Protein AF-A0A3B8WPT5-F1 (afdb_monomer_lite)

Radius of gyration: 22.61 Å; chains: 1; bounding box: 49×20×63 Å

Sequence (102 aa):
HRKIRELEGIIQLKRGNISVISSQLDSEQSRAADMERAGRDIPETTLEKIRRLEAQIRDIEREISAQRQDIGEMKKAYESDIKRLEEITGETRTLPLEPEEN

Secondary structure (DSSP, 8-state):
-HHHHHHHHHHHHHHHHHHHHHHHHHHHHHHHHHHHHTTPPPPHHHHHHHHHHHHHHHHHHHHHHHHHHHHHHHHHHHHHHHHHHHHHH-PPPSS-SS----

Organism: Marinobacter nauticus (NCBI:txid2743)

Foldseek 3Di:
DVVLVVLVVVLVVLVVVLVVLVVVLVVLVVVCVVCVVVVHHDDVVSVVSNVVSVVSNVVSVVVSVVSVVVSVVVLVVVVVVQVVVCVVVVDHDPDDSDDPDD

pLDDT: mean 91.84, std 12.21, range [35.09, 98.81]

Structure (mmCIF, N/CA/C/O backbone):
data_AF-A0A3B8WPT5-F1
#
_entry.id   AF-A0A3B8WPT5-F1
#
loop_
_atom_site.group_PDB
_atom_site.id
_atom_site.type_symbol
_atom_site.label_atom_id
_atom_site.label_alt_id
_atom_site.label_comp_id
_atom_site.label_asym_id
_atom_site.label_entity_id
_atom_site.label_seq_id
_atom_site.pdbx_PDB_ins_code
_atom_site.Cartn_x
_atom_site.Cartn_y
_atom_site.Cartn_z
_atom_site.occupancy
_atom_site.B_iso_or_equiv
_atom_site.auth_seq_id
_atom_site.auth_comp_id
_atom_site.auth_asym_id
_atom_site.auth_atom_id
_atom_site.pdbx_PDB_model_num
ATOM 1 N N . HIS A 1 1 ? -9.891 -0.905 20.774 1.00 72.94 1 HIS A N 1
ATOM 2 C CA . HIS A 1 1 ? -10.606 -2.154 20.416 1.00 72.94 1 HIS A CA 1
ATOM 3 C C . HIS A 1 1 ? -9.677 -3.133 19.699 1.00 72.94 1 HIS A C 1
ATOM 5 O O . HIS A 1 1 ? -8.941 -2.708 18.817 1.00 72.94 1 HIS A O 1
ATOM 11 N N . ARG A 1 2 ? -9.684 -4.427 20.067 1.00 85.56 2 ARG A N 1
ATOM 12 C CA . ARG A 1 2 ? -8.798 -5.453 19.469 1.00 85.56 2 ARG A CA 1
ATOM 13 C C . ARG A 1 2 ? -8.963 -5.557 17.946 1.00 85.56 2 ARG A C 1
ATOM 15 O O . ARG A 1 2 ? -7.965 -5.545 17.240 1.00 85.56 2 ARG A O 1
ATOM 22 N N . LYS A 1 3 ? -10.207 -5.557 17.455 1.00 87.12 3 LYS A N 1
ATOM 23 C CA . LYS A 1 3 ? -10.515 -5.683 16.023 1.00 87.12 3 LYS A CA 1
ATOM 24 C C . LYS A 1 3 ? -9.990 -4.521 15.168 1.00 87.12 3 LYS A C 1
ATOM 26 O O . LYS A 1 3 ? -9.457 -4.759 14.092 1.00 87.12 3 LYS A O 1
ATOM 31 N N . ILE A 1 4 ? -10.098 -3.283 15.660 1.00 90.69 4 ILE A N 1
ATOM 32 C CA . ILE A 1 4 ? -9.559 -2.095 14.972 1.00 90.69 4 ILE A CA 1
ATOM 33 C C . ILE A 1 4 ? -8.036 -2.207 14.836 1.00 90.69 4 ILE A C 1
ATOM 35 O O . ILE A 1 4 ? -7.517 -2.059 13.737 1.00 90.69 4 ILE A O 1
ATOM 39 N N . ARG A 1 5 ? -7.335 -2.575 15.917 1.00 91.00 5 ARG A N 1
ATOM 40 C CA . ARG A 1 5 ? -5.873 -2.758 15.889 1.00 91.00 5 ARG A CA 1
ATOM 41 C C . ARG A 1 5 ? -5.427 -3.856 14.924 1.00 91.00 5 ARG A C 1
ATOM 43 O O . ARG A 1 5 ? -4.401 -3.716 14.269 1.00 91.00 5 ARG A O 1
ATOM 50 N N . GLU A 1 6 ? -6.186 -4.946 14.824 1.00 93.00 6 GLU A N 1
ATOM 51 C CA . GLU A 1 6 ? -5.910 -6.012 13.852 1.00 93.00 6 GLU A CA 1
ATOM 52 C C . GLU A 1 6 ? -6.011 -5.493 12.407 1.00 93.00 6 GLU A C 1
ATOM 54 O O . GLU A 1 6 ? -5.131 -5.768 11.593 1.00 93.00 6 GLU A O 1
ATOM 59 N N . LEU A 1 7 ? -7.038 -4.697 12.090 1.00 93.19 7 LEU A N 1
ATOM 60 C CA . LEU A 1 7 ? -7.208 -4.102 10.759 1.00 93.19 7 LEU A CA 1
ATOM 61 C C . LEU A 1 7 ? -6.132 -3.061 10.442 1.00 93.19 7 LEU A C 1
ATOM 63 O O . LEU A 1 7 ? -5.599 -3.053 9.334 1.00 93.19 7 LEU A O 1
ATOM 67 N N . GLU A 1 8 ? -5.753 -2.235 11.416 1.00 94.69 8 GLU A N 1
ATOM 68 C CA . GLU A 1 8 ? -4.625 -1.308 11.286 1.00 94.69 8 GLU A CA 1
ATOM 69 C C . GLU A 1 8 ? -3.315 -2.059 11.014 1.00 94.69 8 GLU A C 1
ATOM 71 O O . GLU A 1 8 ? -2.550 -1.661 10.135 1.00 94.69 8 GLU A O 1
ATOM 76 N N . GLY A 1 9 ? -3.083 -3.188 11.692 1.00 96.44 9 GLY A N 1
ATOM 77 C CA . GLY A 1 9 ? -1.941 -4.064 11.428 1.00 96.44 9 GLY A CA 1
ATOM 78 C C . GLY A 1 9 ? -1.931 -4.610 9.998 1.00 96.44 9 GLY A C 1
ATOM 79 O O . GLY A 1 9 ? -0.897 -4.575 9.329 1.00 96.44 9 GLY A O 1
ATOM 80 N N . ILE A 1 10 ? -3.086 -5.043 9.484 1.00 96.44 10 ILE A N 1
ATOM 81 C CA . ILE A 1 10 ? -3.213 -5.503 8.092 1.00 96.44 10 ILE A CA 1
ATOM 82 C C . ILE A 1 10 ? -2.911 -4.366 7.104 1.00 96.44 10 ILE A C 1
ATOM 84 O O . ILE A 1 10 ? -2.190 -4.587 6.129 1.00 96.44 10 ILE A O 1
ATOM 88 N N . ILE A 1 11 ? -3.396 -3.146 7.361 1.00 97.81 11 ILE A N 1
ATOM 89 C CA . ILE A 1 11 ? -3.086 -1.969 6.534 1.00 97.81 11 ILE A CA 1
ATOM 90 C C . ILE A 1 11 ? -1.573 -1.713 6.495 1.00 97.81 11 ILE A C 1
ATOM 92 O O . ILE A 1 11 ? -1.030 -1.425 5.428 1.00 97.81 11 ILE A O 1
ATOM 96 N N . GLN A 1 12 ? -0.872 -1.836 7.627 1.00 98.12 12 GLN A N 1
ATOM 97 C CA . GLN A 1 12 ? 0.584 -1.652 7.664 1.00 98.12 12 GLN A CA 1
ATOM 98 C C . GLN A 1 12 ? 1.324 -2.713 6.844 1.00 98.12 12 GLN A C 1
ATOM 100 O O . GLN A 1 12 ? 2.232 -2.376 6.085 1.00 98.12 12 GLN A O 1
ATOM 105 N N . LEU A 1 13 ? 0.898 -3.976 6.911 1.00 98.31 13 LEU A N 1
ATOM 106 C CA . LEU A 1 13 ? 1.468 -5.038 6.075 1.00 98.31 13 LEU A CA 1
ATOM 107 C C . LEU A 1 13 ? 1.261 -4.760 4.579 1.00 98.31 13 LEU A C 1
ATOM 109 O O . LEU A 1 13 ? 2.195 -4.893 3.788 1.00 98.31 13 LEU A O 1
ATOM 113 N N . LYS A 1 14 ? 0.063 -4.313 4.186 1.00 98.25 14 LYS A N 1
ATOM 114 C CA . LYS A 1 14 ? -0.241 -3.935 2.797 1.00 98.25 14 LYS A CA 1
ATOM 115 C C . LYS A 1 14 ? 0.618 -2.765 2.310 1.00 98.25 14 LYS A C 1
ATOM 117 O O . LYS A 1 14 ? 1.108 -2.802 1.186 1.00 98.25 14 LYS A O 1
ATOM 122 N N . ARG A 1 15 ? 0.867 -1.766 3.160 1.00 98.44 15 ARG A N 1
ATOM 123 C CA . ARG A 1 15 ? 1.791 -0.656 2.859 1.00 98.44 15 ARG A CA 1
ATOM 124 C C . ARG A 1 15 ? 3.229 -1.126 2.674 1.00 98.44 15 ARG A C 1
ATOM 126 O O . ARG A 1 15 ? 3.901 -0.666 1.756 1.00 98.44 15 ARG A O 1
ATOM 133 N N . GLY A 1 16 ? 3.682 -2.067 3.503 1.00 98.44 16 GLY A N 1
ATOM 134 C CA . GLY A 1 16 ? 4.977 -2.721 3.319 1.00 98.44 16 GLY A CA 1
ATOM 135 C C . GLY A 1 16 ? 5.078 -3.418 1.960 1.00 98.44 16 GLY A C 1
ATOM 136 O O . GLY A 1 16 ? 6.079 -3.265 1.267 1.00 98.44 16 GLY A O 1
ATOM 137 N N . ASN A 1 17 ? 4.014 -4.105 1.537 1.00 98.31 17 ASN A N 1
ATOM 138 C CA . ASN A 1 17 ? 3.948 -4.722 0.212 1.00 98.31 17 ASN A CA 1
ATOM 139 C C . ASN A 1 17 ? 4.022 -3.679 -0.920 1.00 98.31 17 ASN A C 1
ATOM 141 O O . ASN A 1 17 ? 4.840 -3.826 -1.824 1.00 98.31 17 ASN A O 1
ATOM 145 N N . ILE A 1 18 ? 3.250 -2.584 -0.833 1.00 98.62 18 ILE A N 1
ATOM 146 C CA . ILE A 1 18 ? 3.338 -1.470 -1.797 1.00 98.62 18 ILE A CA 1
ATOM 147 C C . ILE A 1 18 ? 4.776 -0.960 -1.904 1.00 98.62 18 ILE A C 1
ATOM 149 O O . ILE A 1 18 ? 5.277 -0.843 -3.012 1.00 98.62 18 ILE A O 1
ATOM 153 N N . SER A 1 19 ? 5.465 -0.733 -0.781 1.00 98.62 19 SER A N 1
ATOM 154 C CA . SER A 1 19 ? 6.854 -0.249 -0.782 1.00 98.62 19 SER A CA 1
ATOM 155 C C . SER A 1 19 ? 7.798 -1.150 -1.592 1.00 98.62 19 SER A C 1
ATOM 157 O O . SER A 1 19 ? 8.589 -0.670 -2.406 1.00 98.62 19 SER A O 1
ATOM 159 N N . VAL A 1 20 ? 7.667 -2.473 -1.442 1.00 98.62 20 VAL A N 1
ATOM 160 C CA . VAL A 1 20 ? 8.452 -3.445 -2.220 1.00 98.62 20 VAL A CA 1
ATOM 161 C C . VAL A 1 20 ? 8.118 -3.366 -3.712 1.00 98.62 20 VAL A C 1
ATOM 163 O O . VAL A 1 20 ? 9.026 -3.368 -4.542 1.00 98.62 20 VAL A O 1
ATOM 166 N N . ILE A 1 21 ? 6.834 -3.284 -4.067 1.00 98.69 21 ILE A N 1
ATOM 167 C CA . ILE A 1 21 ? 6.391 -3.221 -5.469 1.00 98.69 21 ILE A CA 1
ATOM 168 C C . ILE A 1 21 ? 6.814 -1.896 -6.117 1.00 98.69 21 ILE A C 1
ATOM 170 O O . ILE A 1 21 ? 7.298 -1.906 -7.246 1.00 98.69 21 ILE A O 1
ATOM 174 N N . SER A 1 22 ? 6.705 -0.774 -5.403 1.00 98.69 22 SER A N 1
ATOM 175 C CA . SER A 1 22 ? 7.166 0.540 -5.859 1.00 98.69 22 SER A CA 1
ATOM 176 C C . SER A 1 22 ? 8.665 0.541 -6.143 1.00 98.69 22 SER A C 1
ATOM 178 O O . SER A 1 22 ? 9.076 0.993 -7.202 1.00 98.69 22 SER A O 1
ATOM 180 N N . SER A 1 23 ? 9.482 -0.067 -5.277 1.00 98.69 23 SER A N 1
ATOM 181 C CA . SER A 1 23 ? 10.921 -0.194 -5.542 1.00 98.69 23 SER A CA 1
ATOM 182 C C . SER A 1 23 ? 11.222 -1.013 -6.808 1.00 98.69 23 SER A C 1
ATOM 184 O O . SER A 1 23 ? 12.143 -0.684 -7.559 1.00 98.69 23 SER A O 1
ATOM 186 N N . GLN A 1 24 ? 10.437 -2.060 -7.084 1.00 98.69 24 GLN A N 1
ATOM 187 C CA . GLN A 1 24 ? 10.563 -2.823 -8.331 1.00 98.69 24 GLN A CA 1
ATOM 188 C C . GLN A 1 24 ? 10.133 -1.997 -9.548 1.00 98.69 24 GLN A C 1
ATOM 190 O O . GLN A 1 24 ? 10.787 -2.067 -10.587 1.00 98.69 24 GLN A O 1
ATOM 195 N N . LEU A 1 25 ? 9.056 -1.221 -9.421 1.00 98.75 25 LEU A N 1
ATOM 196 C CA . LEU A 1 25 ? 8.564 -0.333 -10.470 1.00 98.75 25 LEU A CA 1
ATOM 197 C C . LEU A 1 25 ? 9.614 0.723 -10.831 1.00 98.75 25 LEU A C 1
ATOM 199 O O . LEU A 1 25 ? 9.949 0.854 -12.007 1.00 98.75 25 LEU A O 1
ATOM 203 N N . ASP A 1 26 ? 10.192 1.387 -9.829 1.00 98.75 26 ASP A N 1
ATOM 204 C CA . ASP A 1 26 ? 11.245 2.391 -10.012 1.00 98.75 26 ASP A CA 1
ATOM 205 C C . ASP A 1 26 ? 12.455 1.808 -10.753 1.00 98.75 26 ASP A C 1
ATOM 207 O O . ASP A 1 26 ? 13.035 2.454 -11.629 1.00 98.75 26 ASP A O 1
ATOM 211 N N . SER A 1 27 ? 12.829 0.561 -10.445 1.00 98.44 27 SER A N 1
ATOM 212 C CA . SER A 1 27 ? 13.927 -0.128 -11.128 1.00 98.44 27 SER A CA 1
ATOM 213 C C . SER A 1 27 ? 13.626 -0.388 -12.608 1.00 98.44 27 SER A C 1
ATOM 215 O O . SER A 1 27 ? 14.492 -0.148 -13.454 1.00 98.44 27 SER A O 1
ATOM 217 N N . GLU A 1 28 ? 12.417 -0.847 -12.940 1.00 98.38 28 GLU A N 1
ATOM 218 C CA . GLU A 1 28 ? 12.020 -1.091 -14.333 1.00 98.38 28 GLU A CA 1
ATOM 219 C C . GLU A 1 28 ? 11.892 0.212 -15.127 1.00 98.38 28 GLU A C 1
ATOM 221 O O . GLU A 1 28 ? 12.366 0.289 -16.260 1.00 98.38 28 GLU A O 1
ATOM 226 N N . GLN A 1 29 ? 11.319 1.255 -14.524 1.00 98.38 29 GLN A N 1
ATOM 227 C CA . GLN A 1 29 ? 11.214 2.579 -15.138 1.00 98.38 29 GLN A CA 1
ATOM 228 C C . GLN A 1 29 ? 12.592 3.206 -15.370 1.00 98.38 29 GLN A C 1
ATOM 230 O O . GLN A 1 29 ? 12.843 3.742 -16.448 1.00 98.38 29 GLN A O 1
ATOM 235 N N . SER A 1 30 ? 13.515 3.077 -14.412 1.00 98.38 30 SER A N 1
ATOM 236 C CA . SER A 1 30 ? 14.899 3.546 -14.571 1.00 98.38 30 SER A CA 1
ATOM 237 C C . SER A 1 30 ? 15.589 2.847 -15.741 1.00 98.38 30 SER A C 1
ATOM 239 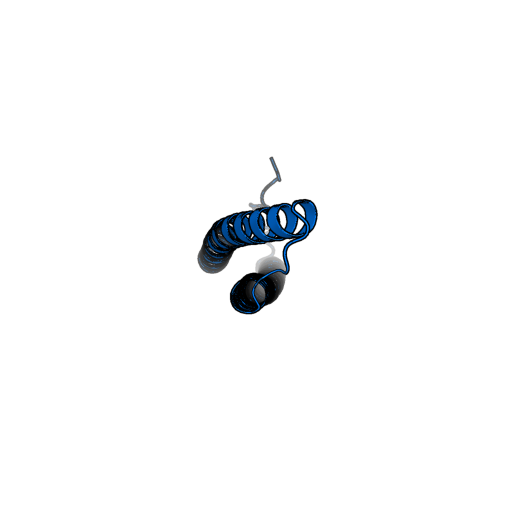O O . SER A 1 30 ? 16.195 3.496 -16.592 1.00 98.38 30 SER A O 1
ATOM 241 N N . ARG A 1 31 ? 15.435 1.521 -15.838 1.00 97.12 31 ARG A N 1
ATOM 242 C CA . ARG A 1 31 ? 15.985 0.737 -16.947 1.00 97.12 31 ARG A CA 1
ATOM 243 C C . ARG A 1 31 ? 15.382 1.142 -18.292 1.00 97.12 31 ARG A C 1
ATOM 245 O O . ARG A 1 31 ? 16.121 1.256 -19.265 1.00 97.12 31 ARG A O 1
ATOM 252 N N . ALA A 1 32 ? 14.067 1.343 -18.355 1.00 97.94 32 ALA A N 1
ATOM 253 C CA . ALA A 1 32 ? 13.387 1.798 -19.564 1.00 97.94 32 ALA A CA 1
ATOM 254 C C . ALA A 1 32 ? 13.900 3.180 -20.006 1.00 97.94 32 ALA A C 1
ATOM 256 O O . ALA A 1 32 ? 14.285 3.344 -21.162 1.00 97.94 32 ALA A O 1
ATOM 257 N N . ALA A 1 33 ? 14.024 4.124 -19.068 1.00 98.00 33 ALA A N 1
ATOM 258 C CA . ALA A 1 33 ? 14.548 5.459 -19.337 1.00 98.00 33 ALA A CA 1
ATOM 259 C C . ALA A 1 33 ? 15.995 5.428 -19.861 1.00 98.00 33 ALA A C 1
ATOM 261 O O . ALA A 1 33 ? 16.339 6.170 -20.781 1.00 98.00 33 ALA A O 1
ATOM 262 N N . ASP A 1 34 ? 16.852 4.559 -19.319 1.00 98.12 34 ASP A N 1
ATOM 263 C CA . ASP A 1 34 ? 18.226 4.406 -19.810 1.00 98.12 34 ASP A CA 1
ATOM 264 C C . ASP A 1 34 ? 18.281 3.838 -21.239 1.00 98.12 34 ASP A C 1
ATOM 266 O O . ASP A 1 34 ? 19.156 4.221 -22.019 1.00 98.12 34 ASP A O 1
ATOM 270 N N . MET A 1 35 ? 17.337 2.968 -21.620 1.00 97.38 35 MET A N 1
ATOM 271 C CA . MET A 1 35 ? 17.220 2.466 -22.996 1.00 97.38 35 MET A CA 1
ATOM 272 C C . MET A 1 35 ? 16.810 3.583 -23.957 1.00 97.38 35 MET A C 1
ATOM 274 O O . MET A 1 35 ? 17.476 3.766 -24.978 1.00 97.38 35 MET A O 1
ATOM 278 N N . GLU A 1 36 ? 15.806 4.383 -23.593 1.00 97.31 36 GLU A N 1
ATOM 279 C CA . GLU A 1 36 ? 15.370 5.532 -24.396 1.00 97.31 36 GLU A CA 1
ATOM 280 C C . GLU A 1 36 ? 16.490 6.562 -24.571 1.00 97.31 36 GLU A C 1
ATOM 282 O O . GLU A 1 36 ? 16.752 7.015 -25.686 1.00 97.31 36 GLU A O 1
ATOM 287 N N . ARG A 1 37 ? 17.222 6.888 -23.496 1.00 97.75 37 ARG A N 1
ATOM 288 C CA . ARG A 1 37 ? 18.384 7.796 -23.556 1.00 97.75 37 ARG A CA 1
ATOM 289 C C . ARG A 1 37 ? 19.489 7.276 -24.470 1.00 97.75 37 ARG A C 1
ATOM 291 O O . ARG A 1 37 ? 20.187 8.070 -25.096 1.00 97.75 37 ARG A O 1
ATOM 298 N N . ALA A 1 38 ? 19.652 5.958 -24.552 1.00 97.81 38 ALA A N 1
ATOM 299 C CA . ALA A 1 38 ? 20.587 5.311 -25.465 1.00 97.81 38 ALA A CA 1
ATOM 300 C C . ALA A 1 38 ? 20.049 5.188 -26.906 1.00 97.81 38 ALA A C 1
ATOM 302 O O . ALA A 1 38 ? 20.716 4.577 -27.743 1.00 97.81 38 ALA A O 1
ATOM 303 N N . GLY A 1 39 ? 18.858 5.728 -27.198 1.00 97.50 39 GLY A N 1
ATOM 304 C CA . GLY A 1 39 ? 18.203 5.644 -28.504 1.00 97.50 39 GLY A CA 1
ATOM 305 C C . GLY A 1 39 ? 17.714 4.238 -28.853 1.00 97.50 39 GLY A C 1
ATOM 306 O O . GLY A 1 39 ? 17.622 3.900 -30.031 1.00 97.50 39 GLY A O 1
ATOM 307 N N . ARG A 1 40 ? 17.470 3.392 -27.845 1.00 97.00 40 ARG A N 1
ATOM 308 C CA . ARG A 1 40 ? 16.954 2.029 -28.013 1.00 97.00 40 ARG A CA 1
ATOM 309 C C . ARG A 1 40 ? 15.472 1.988 -27.680 1.00 97.00 40 ARG A C 1
ATOM 311 O O . ARG A 1 40 ? 15.039 2.606 -26.711 1.00 97.00 40 ARG A O 1
ATOM 318 N N . ASP A 1 41 ? 14.735 1.168 -28.418 1.00 96.44 41 ASP A N 1
ATOM 319 C CA . ASP A 1 41 ? 13.346 0.873 -28.087 1.00 96.44 41 ASP A CA 1
ATOM 320 C C . ASP A 1 41 ? 13.249 0.117 -26.755 1.00 96.44 41 ASP A C 1
ATOM 322 O O . ASP A 1 41 ? 14.074 -0.753 -26.438 1.00 96.44 41 ASP A O 1
ATOM 326 N N . ILE A 1 42 ? 12.213 0.432 -25.978 1.00 97.50 42 ILE A N 1
ATOM 327 C CA . ILE A 1 42 ? 11.885 -0.304 -24.759 1.00 97.50 42 ILE A CA 1
ATOM 328 C C . ILE A 1 42 ? 11.209 -1.623 -25.165 1.00 97.50 42 ILE A C 1
ATOM 330 O O . ILE A 1 42 ? 10.212 -1.598 -25.887 1.00 97.50 42 ILE A O 1
ATOM 334 N N . PRO A 1 43 ? 11.689 -2.787 -24.690 1.00 96.94 43 PRO A N 1
ATOM 335 C CA . PRO A 1 43 ? 11.032 -4.058 -24.956 1.00 96.94 43 PRO A CA 1
ATOM 336 C C . PRO A 1 43 ? 9.602 -4.078 -24.409 1.00 96.94 43 PRO A C 1
ATOM 338 O O . PRO A 1 43 ? 9.374 -3.688 -23.262 1.00 96.94 43 PRO A O 1
ATOM 341 N N . GLU A 1 44 ? 8.660 -4.631 -25.177 1.00 97.12 44 GLU A N 1
ATOM 342 C CA . GLU A 1 44 ? 7.255 -4.752 -24.753 1.00 97.12 44 GLU A CA 1
ATOM 343 C C . GLU A 1 44 ? 7.124 -5.472 -23.402 1.00 97.12 44 GLU A C 1
ATOM 345 O O . GLU A 1 44 ? 6.358 -5.052 -22.539 1.00 97.12 44 GLU A O 1
ATOM 350 N N . THR A 1 45 ? 7.965 -6.478 -23.145 1.00 96.00 45 THR A N 1
ATOM 351 C CA . THR A 1 45 ? 8.011 -7.194 -21.860 1.00 96.00 45 THR A CA 1
ATOM 352 C C . THR A 1 45 ? 8.298 -6.280 -20.664 1.00 96.00 45 THR A C 1
ATOM 354 O O . THR A 1 45 ? 7.812 -6.529 -19.561 1.00 96.00 45 THR A O 1
ATOM 357 N N . THR A 1 46 ? 9.092 -5.222 -20.857 1.00 96.69 46 THR A N 1
ATOM 358 C CA . THR A 1 46 ? 9.380 -4.222 -19.818 1.00 96.69 46 THR A CA 1
ATOM 359 C C . THR A 1 46 ? 8.151 -3.346 -19.578 1.00 96.69 46 THR A C 1
ATOM 361 O O . THR A 1 46 ? 7.757 -3.142 -18.430 1.00 96.69 46 THR A O 1
ATOM 364 N N . LEU A 1 47 ? 7.483 -2.898 -20.647 1.00 97.75 47 LEU A N 1
ATOM 365 C CA . LEU A 1 47 ? 6.249 -2.106 -20.562 1.00 97.75 47 LEU A CA 1
ATOM 366 C C . LEU A 1 47 ? 5.097 -2.891 -19.917 1.00 97.75 47 LEU A C 1
ATOM 368 O O . LEU A 1 47 ? 4.333 -2.350 -19.117 1.00 97.75 47 LEU A O 1
ATOM 372 N N . GLU A 1 48 ? 4.954 -4.174 -20.241 1.00 98.38 48 GLU A N 1
ATOM 373 C CA . GLU A 1 48 ? 3.995 -5.077 -19.597 1.00 98.38 48 GLU A CA 1
ATOM 374 C C . GLU A 1 48 ? 4.291 -5.244 -18.104 1.00 98.38 48 GLU A C 1
ATOM 376 O O . GLU A 1 48 ? 3.379 -5.179 -17.275 1.00 98.38 48 GLU A O 1
ATOM 381 N N . LYS A 1 49 ? 5.568 -5.416 -17.739 1.00 98.25 49 LYS A N 1
ATOM 382 C CA . LYS A 1 49 ? 5.976 -5.540 -16.338 1.00 98.25 49 LYS A CA 1
ATOM 383 C C . LYS A 1 49 ? 5.672 -4.269 -15.544 1.00 98.25 49 LYS A C 1
ATOM 385 O O . LYS A 1 49 ? 5.113 -4.384 -14.454 1.00 98.25 49 LYS A O 1
ATOM 390 N N . ILE A 1 50 ? 5.970 -3.092 -16.096 1.00 98.62 50 ILE A N 1
ATOM 391 C CA . ILE A 1 50 ? 5.630 -1.786 -15.505 1.00 98.62 50 ILE A CA 1
ATOM 392 C C . ILE A 1 50 ? 4.119 -1.692 -15.267 1.00 98.62 50 ILE A C 1
ATOM 394 O O . ILE A 1 50 ? 3.687 -1.527 -14.126 1.00 98.62 50 ILE A O 1
ATOM 398 N N . ARG A 1 51 ? 3.304 -1.915 -16.309 1.00 98.75 51 ARG A N 1
ATOM 399 C CA . ARG A 1 51 ? 1.833 -1.861 -16.208 1.00 98.75 51 ARG A CA 1
ATOM 400 C C . ARG A 1 51 ? 1.281 -2.817 -15.153 1.00 98.75 51 ARG A C 1
ATOM 402 O O . ARG A 1 51 ? 0.350 -2.466 -14.427 1.00 98.75 51 ARG A O 1
ATOM 409 N N . ARG A 1 52 ? 1.858 -4.017 -15.042 1.00 98.75 52 ARG A N 1
ATOM 410 C CA . ARG A 1 52 ? 1.476 -5.000 -14.022 1.00 98.75 52 ARG A CA 1
ATOM 411 C C . ARG A 1 52 ? 1.793 -4.510 -12.609 1.00 98.75 52 ARG A C 1
ATOM 413 O O . ARG A 1 52 ? 0.928 -4.613 -11.745 1.00 98.75 52 ARG A O 1
ATOM 420 N N . LEU A 1 53 ? 3.000 -3.995 -12.369 1.00 98.75 53 LEU A N 1
ATOM 421 C CA . LEU A 1 53 ? 3.412 -3.489 -11.053 1.00 98.75 53 LEU A CA 1
ATOM 422 C C . LEU A 1 53 ? 2.531 -2.310 -10.613 1.00 98.75 53 LEU A C 1
ATOM 424 O O . LEU A 1 53 ? 2.046 -2.287 -9.484 1.00 98.75 53 LEU A O 1
ATOM 428 N N . GLU A 1 54 ? 2.235 -1.383 -11.524 1.00 98.75 54 GLU A N 1
ATOM 429 C CA . GLU A 1 54 ? 1.317 -0.271 -11.259 1.00 98.75 54 GLU A CA 1
ATOM 430 C C . GLU A 1 54 ? -0.105 -0.745 -10.930 1.00 98.75 54 GLU A C 1
ATOM 432 O O . GLU A 1 54 ? -0.750 -0.206 -10.030 1.00 98.75 54 GLU A O 1
ATOM 437 N N . ALA A 1 55 ? -0.614 -1.753 -11.648 1.00 98.81 55 ALA A N 1
ATOM 438 C CA . ALA A 1 55 ? -1.921 -2.335 -11.356 1.00 98.81 55 ALA A CA 1
ATOM 439 C C . ALA A 1 55 ? -1.952 -2.958 -9.955 1.00 98.81 55 ALA A C 1
ATOM 441 O O . ALA A 1 55 ? -2.873 -2.681 -9.193 1.00 98.81 55 ALA A O 1
ATOM 442 N N . GLN A 1 56 ? -0.912 -3.707 -9.581 1.00 98.75 56 GLN A N 1
ATOM 443 C CA . GLN A 1 56 ? -0.803 -4.300 -8.248 1.00 98.75 56 GLN A CA 1
ATOM 444 C C . GLN A 1 56 ? -0.796 -3.242 -7.137 1.00 98.75 56 GLN A C 1
ATOM 446 O O . GLN A 1 56 ? -1.485 -3.421 -6.135 1.00 98.75 56 GLN A O 1
ATOM 451 N N . ILE A 1 57 ? -0.074 -2.127 -7.315 1.00 98.75 57 ILE A N 1
ATOM 452 C CA . ILE A 1 57 ? -0.096 -1.009 -6.356 1.00 98.75 57 ILE A CA 1
ATOM 453 C C . ILE A 1 57 ? -1.519 -0.463 -6.217 1.00 98.75 57 ILE A C 1
ATOM 455 O O . ILE A 1 57 ? -2.050 -0.434 -5.106 1.00 98.75 57 ILE A O 1
ATOM 459 N N . ARG A 1 58 ? -2.168 -0.110 -7.336 1.00 98.75 58 ARG A N 1
ATOM 460 C CA . ARG A 1 58 ? -3.534 0.439 -7.328 1.00 98.75 58 ARG A CA 1
ATOM 461 C C . ARG A 1 58 ? -4.539 -0.505 -6.675 1.00 98.75 58 ARG A C 1
ATOM 463 O O . ARG A 1 58 ? -5.483 -0.049 -6.036 1.00 98.75 58 ARG A O 1
ATOM 470 N N . ASP A 1 59 ? -4.388 -1.808 -6.868 1.00 98.69 59 ASP A N 1
ATOM 471 C CA . ASP A 1 59 ? -5.284 -2.808 -6.288 1.00 98.69 59 ASP A CA 1
ATOM 472 C C . ASP A 1 59 ? -5.140 -2.844 -4.762 1.00 98.69 59 ASP A C 1
ATOM 474 O O . ASP A 1 59 ? -6.139 -2.751 -4.046 1.00 98.69 59 ASP A O 1
ATOM 478 N N . ILE A 1 60 ? -3.903 -2.862 -4.255 1.00 98.50 60 ILE A N 1
ATOM 479 C CA . ILE A 1 60 ? -3.635 -2.838 -2.811 1.00 98.50 60 ILE A CA 1
ATOM 480 C C . ILE A 1 60 ? -4.092 -1.509 -2.187 1.00 98.50 60 ILE A C 1
ATOM 482 O O . ILE A 1 60 ? -4.629 -1.500 -1.078 1.00 98.50 60 ILE A O 1
ATOM 486 N N . GLU A 1 61 ? -3.931 -0.381 -2.881 1.00 98.69 61 GLU A N 1
ATOM 487 C CA . GLU A 1 61 ? -4.431 0.921 -2.420 1.00 98.69 61 GLU A CA 1
ATOM 488 C C . GLU A 1 61 ? -5.957 0.937 -2.265 1.00 98.69 61 GLU A C 1
ATOM 490 O O . GLU A 1 61 ? -6.466 1.441 -1.258 1.00 98.69 61 GLU A O 1
ATOM 495 N N . ARG A 1 62 ? -6.697 0.335 -3.209 1.00 98.62 62 ARG A N 1
ATOM 496 C CA . ARG A 1 62 ? -8.160 0.191 -3.100 1.00 98.62 62 ARG A CA 1
ATOM 497 C C . ARG A 1 62 ? -8.552 -0.666 -1.900 1.00 98.62 62 ARG A C 1
ATOM 499 O O . ARG A 1 62 ? -9.471 -0.301 -1.169 1.00 98.62 62 ARG A O 1
ATOM 506 N N . GLU A 1 63 ? -7.830 -1.754 -1.645 1.00 98.19 63 GLU A N 1
ATOM 507 C CA . GLU A 1 63 ? -8.056 -2.590 -0.460 1.00 98.19 63 GLU A CA 1
ATOM 508 C C . GLU A 1 63 ? -7.794 -1.827 0.847 1.00 98.19 63 GLU A C 1
ATOM 510 O O . GLU A 1 63 ? -8.589 -1.915 1.782 1.00 98.19 63 GLU A O 1
ATOM 515 N N . ILE A 1 64 ? -6.713 -1.041 0.919 1.00 98.19 64 ILE A N 1
ATOM 516 C CA . ILE A 1 64 ? -6.423 -0.183 2.080 1.00 98.19 64 ILE A CA 1
ATOM 517 C C . ILE A 1 64 ? -7.542 0.845 2.284 1.00 98.19 64 ILE A C 1
ATOM 519 O O . ILE A 1 64 ? -7.932 1.106 3.423 1.00 98.19 64 ILE A O 1
ATOM 523 N N . SER A 1 65 ? -8.052 1.442 1.204 1.00 98.12 65 SER A N 1
ATOM 524 C CA . SER A 1 65 ? -9.143 2.418 1.269 1.00 98.12 65 SER A CA 1
ATOM 525 C C . SER A 1 65 ? -10.419 1.801 1.848 1.00 98.12 65 SER A C 1
ATOM 527 O O . SER A 1 65 ? -10.970 2.357 2.799 1.00 98.12 65 SER A O 1
ATOM 529 N N . ALA A 1 66 ? -10.817 0.619 1.369 1.00 97.38 66 ALA A N 1
ATOM 530 C CA . ALA A 1 66 ? -11.961 -0.117 1.907 1.00 97.38 66 ALA A CA 1
ATOM 531 C C . ALA A 1 66 ? -11.782 -0.434 3.404 1.00 97.38 66 ALA A C 1
ATOM 533 O O . ALA A 1 66 ? -12.648 -0.130 4.217 1.00 97.38 66 ALA A O 1
ATOM 534 N N . GLN A 1 67 ? -10.608 -0.927 3.809 1.00 96.31 67 GLN A N 1
ATOM 535 C CA . GLN A 1 67 ? -10.330 -1.227 5.220 1.00 96.31 67 GLN A CA 1
ATOM 536 C C . GLN A 1 67 ? -10.358 0.015 6.122 1.00 96.31 67 GLN A C 1
ATOM 538 O O . GLN A 1 67 ? -10.754 -0.063 7.286 1.00 96.31 67 GLN A O 1
ATOM 543 N N . ARG A 1 68 ? -9.930 1.175 5.609 1.00 97.12 68 ARG A N 1
ATOM 544 C CA . ARG A 1 68 ? -10.022 2.449 6.339 1.00 97.12 68 ARG A CA 1
ATOM 545 C C . ARG A 1 68 ? -11.467 2.884 6.534 1.00 97.12 68 ARG A C 1
ATOM 547 O O . ARG A 1 68 ? -11.790 3.387 7.610 1.00 97.12 68 ARG A O 1
ATOM 554 N N . GLN A 1 69 ? -12.313 2.682 5.526 1.00 97.06 69 GLN A N 1
ATOM 555 C CA . GLN A 1 69 ? -13.743 2.931 5.646 1.00 97.06 69 GLN A CA 1
ATOM 556 C C . GLN A 1 69 ?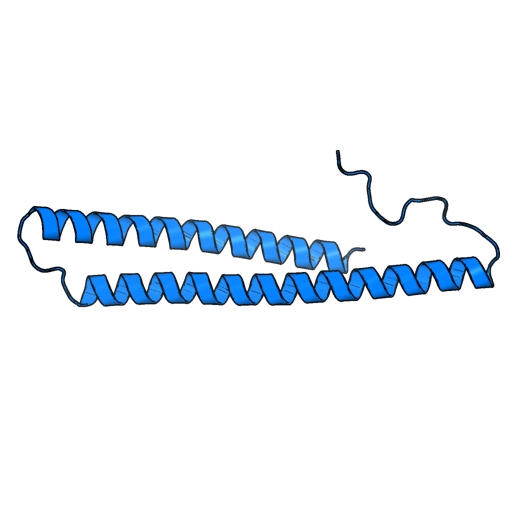 -14.356 2.035 6.729 1.00 97.06 69 GLN A C 1
ATOM 558 O O . GLN A 1 69 ? -14.981 2.564 7.648 1.00 97.06 69 GLN A O 1
ATOM 563 N N . ASP A 1 70 ? -14.074 0.729 6.701 1.00 94.19 70 ASP A N 1
ATOM 564 C CA . ASP A 1 70 ? -14.568 -0.224 7.704 1.00 94.19 70 ASP A CA 1
ATOM 565 C C . ASP A 1 70 ? -14.177 0.198 9.129 1.00 94.19 70 ASP A C 1
ATOM 567 O O . ASP A 1 70 ? -15.007 0.208 10.041 1.00 94.19 70 ASP A O 1
ATOM 571 N N . ILE A 1 71 ? -12.911 0.590 9.341 1.00 94.75 71 ILE A N 1
ATOM 572 C CA . ILE A 1 71 ? -12.436 1.101 10.637 1.00 94.75 71 ILE A CA 1
ATOM 573 C C . ILE A 1 71 ? -13.243 2.330 11.066 1.00 94.75 71 ILE A C 1
ATOM 575 O O . ILE A 1 71 ? -13.638 2.417 12.230 1.00 94.75 71 ILE A O 1
ATOM 579 N N . GLY A 1 72 ? -13.488 3.271 10.152 1.00 93.88 72 GLY A N 1
ATOM 580 C CA . GLY A 1 72 ? -14.275 4.470 10.431 1.00 93.88 72 GLY A CA 1
ATOM 581 C C . GLY A 1 72 ? -15.716 4.151 10.835 1.00 93.88 72 GLY A C 1
ATOM 582 O O . GLY A 1 72 ? -16.230 4.737 11.786 1.00 93.88 72 GLY A O 1
ATOM 583 N N . GLU A 1 73 ? -16.354 3.195 10.162 1.00 94.62 73 GLU A N 1
ATOM 584 C CA . GLU A 1 73 ? -17.706 2.733 10.494 1.00 94.62 73 GLU A CA 1
ATOM 585 C C . GLU A 1 73 ? -17.753 2.0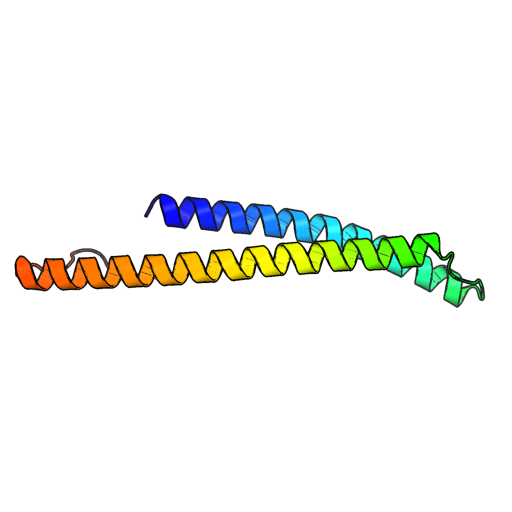45 11.865 1.00 94.62 73 GLU A C 1
ATOM 587 O O . GLU A 1 73 ? -18.611 2.369 12.688 1.00 94.62 73 GLU A O 1
ATOM 592 N N . MET A 1 74 ? -16.781 1.178 12.172 1.00 92.38 74 MET A N 1
ATOM 593 C CA . MET A 1 74 ? -16.674 0.555 13.497 1.00 92.38 74 MET A CA 1
ATOM 594 C C . MET A 1 74 ? -16.445 1.576 14.612 1.00 92.38 74 MET A C 1
ATOM 596 O O . MET A 1 74 ? -17.045 1.446 15.676 1.00 92.38 74 MET A O 1
ATOM 600 N N . LYS A 1 75 ? -15.591 2.587 14.396 1.00 91.50 75 LYS A N 1
ATOM 601 C CA . LYS A 1 75 ? -15.367 3.654 15.384 1.00 91.50 75 LYS A CA 1
ATOM 602 C C . LYS A 1 75 ? -16.669 4.393 15.700 1.00 91.50 75 LYS A C 1
ATOM 604 O O . LYS A 1 75 ? -17.033 4.493 16.867 1.00 91.50 75 LYS A O 1
ATOM 609 N N . LYS A 1 76 ? -17.420 4.799 14.670 1.00 92.12 76 LYS A N 1
ATOM 610 C CA . LYS A 1 76 ? -18.723 5.466 14.832 1.00 92.12 76 LYS A CA 1
ATOM 611 C C . LYS A 1 76 ? -19.735 4.607 15.591 1.00 92.12 76 LYS A C 1
ATOM 613 O O . LYS A 1 76 ? -20.454 5.127 16.442 1.00 92.12 76 LYS A O 1
ATOM 618 N N . ALA A 1 77 ? -19.786 3.305 15.303 1.00 90.44 77 ALA A N 1
ATOM 619 C CA . ALA A 1 77 ? -20.660 2.379 16.020 1.00 90.44 77 ALA A CA 1
ATOM 620 C C . ALA A 1 77 ? -20.299 2.312 17.515 1.00 90.44 77 ALA A C 1
ATOM 622 O O . ALA A 1 77 ? -21.171 2.502 18.360 1.00 90.44 77 ALA A O 1
ATOM 623 N N . TYR A 1 78 ? -19.011 2.157 17.846 1.00 88.44 78 TYR A N 1
ATOM 624 C CA . TYR A 1 78 ? -18.561 2.150 19.241 1.00 88.44 78 TYR A CA 1
ATOM 625 C C . TYR A 1 78 ? -18.848 3.469 19.962 1.00 88.44 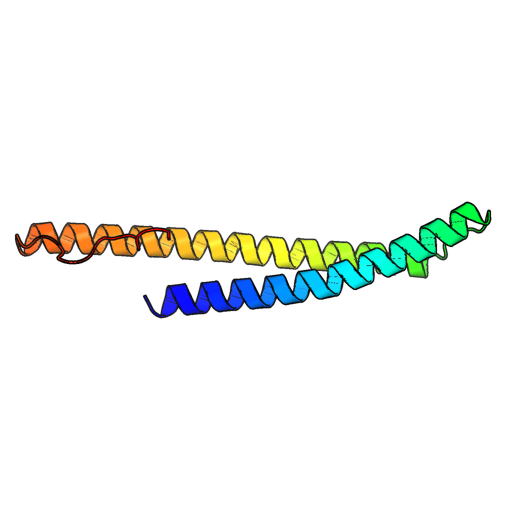78 TYR A C 1
ATOM 627 O O . TYR A 1 78 ? -19.283 3.451 21.109 1.00 88.44 78 TYR A O 1
ATOM 635 N N . GLU A 1 79 ? -18.650 4.613 19.310 1.00 89.56 79 GLU A N 1
ATOM 636 C CA . GLU A 1 79 ? -18.985 5.915 19.895 1.00 89.56 79 GLU A CA 1
ATOM 637 C C . GLU A 1 79 ? -20.480 6.055 20.191 1.00 89.56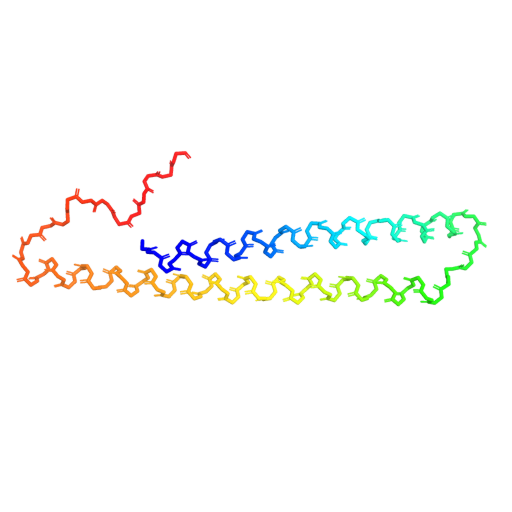 79 GLU A C 1
ATOM 639 O O . GLU A 1 79 ? -20.854 6.601 21.231 1.00 89.56 79 GLU A O 1
ATOM 644 N N . SER A 1 80 ? -21.339 5.567 19.292 1.00 90.62 80 SER A N 1
ATOM 645 C CA . SER A 1 80 ? -22.788 5.551 19.503 1.00 90.62 80 SER A CA 1
ATOM 646 C C . SER A 1 80 ? -23.169 4.672 20.693 1.00 90.62 80 SER A C 1
ATOM 648 O O . SER A 1 80 ? -23.987 5.080 21.519 1.00 90.62 80 SER A O 1
ATOM 650 N N . ASP A 1 81 ? -22.566 3.489 20.805 1.00 89.62 81 ASP A N 1
ATOM 651 C CA . ASP A 1 81 ? -22.813 2.568 21.915 1.00 89.62 81 ASP A CA 1
ATOM 652 C C . ASP A 1 81 ? -22.354 3.163 23.252 1.00 89.62 81 ASP A C 1
ATOM 654 O O . ASP A 1 81 ? -23.072 3.065 24.246 1.00 89.62 81 ASP A O 1
ATOM 658 N N . ILE A 1 82 ? -21.198 3.835 23.276 1.00 88.50 82 ILE A N 1
ATOM 659 C CA . ILE A 1 82 ? -20.686 4.506 24.478 1.00 88.50 82 ILE A CA 1
ATOM 660 C C . ILE A 1 82 ? -21.638 5.618 24.920 1.00 88.50 82 ILE A C 1
ATOM 662 O O . ILE A 1 82 ? -22.031 5.635 26.082 1.00 88.50 82 ILE A O 1
ATOM 666 N N . LYS A 1 83 ? -22.065 6.503 24.009 1.00 89.38 83 LYS A N 1
ATOM 667 C CA . LYS A 1 83 ? -23.018 7.581 24.335 1.00 89.38 83 LYS A CA 1
ATOM 668 C C . LYS A 1 83 ? -24.322 7.027 24.902 1.00 89.38 83 LYS A C 1
ATOM 670 O O . LYS A 1 83 ? -24.816 7.511 25.914 1.00 89.38 83 LYS A O 1
ATOM 675 N N . ARG A 1 84 ? -24.846 5.964 24.288 1.00 90.75 84 ARG A N 1
ATOM 676 C CA . ARG A 1 84 ? -26.056 5.291 24.767 1.00 90.75 84 ARG A CA 1
ATOM 677 C C . ARG A 1 84 ? -25.869 4.698 26.164 1.00 90.75 84 ARG A C 1
ATOM 679 O O . ARG A 1 84 ? -26.794 4.747 26.968 1.00 90.75 84 ARG A O 1
ATOM 686 N N . LEU A 1 85 ? -24.707 4.113 26.453 1.00 89.94 85 LEU A N 1
ATOM 687 C CA . LEU A 1 85 ? -24.412 3.590 27.786 1.00 89.94 85 LEU A CA 1
ATOM 688 C C . LEU A 1 85 ? -24.381 4.712 28.825 1.00 89.94 85 LEU A C 1
ATOM 690 O O . LEU A 1 85 ? -25.019 4.555 29.856 1.00 89.94 85 LEU A O 1
ATOM 694 N N . GLU A 1 86 ? -23.732 5.840 28.532 1.00 90.88 86 GLU A N 1
ATOM 695 C CA . GLU A 1 86 ? -23.689 7.006 29.430 1.00 90.88 86 GLU A CA 1
ATOM 696 C C . GLU A 1 86 ? -25.090 7.557 29.727 1.00 90.88 86 GLU A C 1
ATOM 698 O O . GLU A 1 86 ? -25.402 7.882 30.871 1.00 90.88 86 GLU A O 1
ATOM 703 N N . GLU A 1 87 ? -25.965 7.614 28.719 1.00 91.56 87 GLU A N 1
ATOM 704 C CA . GLU A 1 87 ? -27.364 8.025 28.896 1.00 91.56 87 GLU A CA 1
ATOM 705 C C . GLU A 1 87 ? -28.149 7.062 29.799 1.00 91.56 87 GLU A C 1
ATOM 707 O O . GLU A 1 87 ? -28.970 7.500 30.605 1.00 91.56 87 GLU A O 1
ATOM 712 N N . ILE A 1 88 ? -27.912 5.753 29.672 1.00 92.00 88 ILE A N 1
ATOM 713 C CA . ILE A 1 88 ? -28.632 4.723 30.435 1.00 92.00 88 ILE A CA 1
ATOM 714 C C . ILE A 1 88 ? -28.110 4.618 31.872 1.00 92.00 88 ILE A C 1
ATOM 716 O O . ILE A 1 88 ? -28.902 4.412 32.791 1.00 92.00 88 ILE A O 1
ATOM 720 N N . THR A 1 89 ? -26.795 4.715 32.078 1.00 90.81 89 THR A N 1
ATOM 721 C CA . THR A 1 89 ? -26.176 4.553 33.402 1.00 90.81 89 THR A CA 1
ATOM 722 C C . THR A 1 89 ? -26.109 5.860 34.186 1.00 90.81 89 THR A C 1
ATOM 724 O O . THR A 1 89 ? -26.010 5.820 35.409 1.00 90.81 89 THR A O 1
ATOM 727 N N . GLY A 1 90 ? -26.153 7.012 33.508 1.00 87.44 90 GLY A N 1
ATOM 728 C CA . GLY A 1 90 ? -25.900 8.321 34.112 1.00 87.44 90 GLY A CA 1
ATOM 729 C C . GLY A 1 90 ? -24.433 8.543 34.501 1.00 87.44 90 GLY A C 1
ATOM 730 O O . GLY A 1 90 ? -24.109 9.559 35.115 1.00 87.44 90 GLY A O 1
ATOM 731 N N . GLU A 1 91 ? -23.545 7.609 34.158 1.00 86.31 91 GLU A N 1
ATOM 732 C CA . GLU A 1 91 ? -22.112 7.704 34.410 1.00 86.31 91 GLU A CA 1
ATOM 733 C C . GLU A 1 91 ? -21.403 8.177 33.144 1.00 86.31 91 GLU A C 1
ATOM 735 O O . GLU A 1 91 ? -21.584 7.607 32.070 1.00 86.31 91 GLU A O 1
ATOM 740 N N . THR A 1 92 ? -20.560 9.202 33.260 1.00 79.50 92 THR A N 1
ATOM 741 C CA . THR A 1 92 ? -19.709 9.631 32.147 1.00 79.50 92 THR A CA 1
ATOM 742 C C . THR A 1 92 ? -18.480 8.748 32.050 1.00 79.50 92 THR A C 1
ATOM 744 O O . THR A 1 92 ? -17.908 8.349 33.069 1.00 79.50 92 THR A O 1
ATOM 747 N N . ARG A 1 93 ? -18.009 8.507 30.826 1.00 75.88 93 ARG A N 1
ATOM 748 C CA . ARG A 1 93 ? -16.748 7.801 30.600 1.00 75.88 93 ARG A CA 1
ATOM 749 C C . ARG A 1 93 ? -15.601 8.418 31.407 1.00 75.88 93 ARG A C 1
ATOM 751 O O . ARG A 1 93 ? -15.453 9.635 31.492 1.00 75.88 93 ARG A O 1
ATOM 758 N N . THR A 1 94 ? -14.745 7.557 31.941 1.00 78.25 94 THR A N 1
ATOM 759 C CA . THR A 1 94 ? -13.508 7.946 32.635 1.00 78.25 94 THR A CA 1
ATOM 760 C C . THR A 1 94 ? -12.301 8.005 31.698 1.00 78.25 94 THR A C 1
ATOM 762 O O . THR A 1 94 ? -11.247 8.503 32.083 1.00 78.25 94 THR A O 1
ATOM 765 N N . LEU A 1 95 ? -12.455 7.510 30.465 1.00 73.88 95 LEU A N 1
ATOM 766 C CA . LEU A 1 95 ? -11.437 7.514 29.419 1.00 73.88 95 LEU A CA 1
ATOM 767 C C . LEU A 1 95 ? -11.950 8.264 28.178 1.00 73.88 95 LEU A C 1
ATOM 769 O O . LEU A 1 95 ? -13.117 8.094 27.810 1.00 73.88 95 LEU A O 1
ATOM 773 N N . PRO A 1 96 ? -11.104 9.070 27.515 1.00 69.88 96 PRO A N 1
ATOM 774 C CA . PRO A 1 96 ? -11.474 9.758 26.283 1.00 69.88 96 PRO A CA 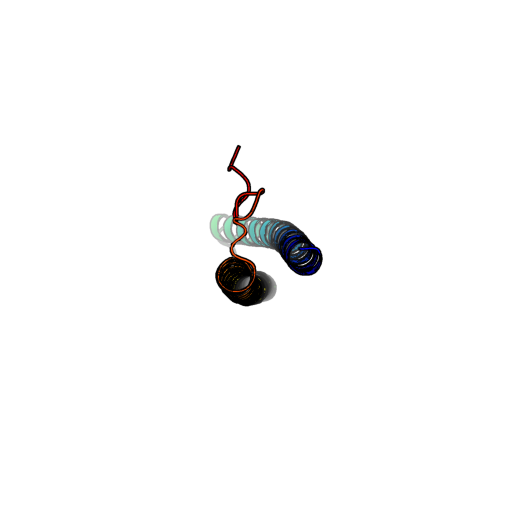1
ATOM 775 C C . PRO A 1 96 ? -11.739 8.771 25.130 1.00 69.88 96 PRO A C 1
ATOM 777 O O . PRO A 1 96 ? -11.201 7.664 25.099 1.00 69.88 96 PRO A O 1
ATOM 780 N N . LEU A 1 97 ? -12.603 9.178 24.190 1.00 65.12 97 LEU A N 1
ATOM 781 C CA . LEU A 1 97 ? -13.014 8.361 23.034 1.00 65.12 97 LEU A CA 1
ATOM 782 C C . LEU A 1 97 ? -11.884 8.168 22.016 1.00 65.12 97 LEU A C 1
ATOM 784 O O . LEU A 1 97 ? -11.786 7.110 21.395 1.00 65.12 97 LEU A O 1
ATOM 788 N N . GLU A 1 98 ? -11.020 9.169 21.881 1.00 62.25 98 GLU A N 1
ATOM 789 C CA . GLU A 1 98 ? -9.808 9.099 21.075 1.00 62.25 98 GLU A CA 1
ATOM 790 C C . GLU A 1 98 ? -8.586 9.213 21.997 1.00 62.25 98 GLU A C 1
ATOM 792 O O . GLU A 1 98 ? -8.628 9.977 22.967 1.00 62.25 98 GLU A O 1
ATOM 797 N N . PRO A 1 99 ? -7.513 8.434 21.765 1.00 55.78 99 PRO A N 1
ATOM 798 C CA . PRO A 1 99 ? -6.255 8.659 22.466 1.00 55.78 99 PRO A CA 1
ATOM 799 C C . PRO A 1 99 ? -5.721 10.050 22.097 1.00 55.78 99 PRO A C 1
ATOM 801 O O . PRO A 1 99 ? -5.833 10.444 20.939 1.00 55.78 99 PRO A O 1
ATOM 804 N N . GLU A 1 100 ? -5.139 10.777 23.057 1.00 42.94 100 GLU A N 1
ATOM 805 C CA . GLU A 1 100 ? -4.430 12.020 22.740 1.00 42.94 100 GLU A CA 1
ATOM 806 C C . GLU A 1 100 ? -3.337 11.710 21.710 1.00 42.94 100 GLU A C 1
ATOM 808 O O . GLU A 1 100 ? -2.477 10.852 21.942 1.00 42.94 100 GLU A O 1
ATOM 813 N N . GLU A 1 101 ? -3.424 12.347 20.541 1.00 42.91 101 GLU A N 1
ATOM 814 C CA . GLU A 1 101 ? -2.362 12.309 19.541 1.00 42.91 101 GLU A CA 1
ATOM 815 C C . GLU A 1 101 ? -1.112 12.942 20.174 1.00 42.91 101 GLU A C 1
ATOM 817 O O . GLU A 1 101 ? -1.079 14.149 20.405 1.00 42.91 101 GLU A O 1
ATOM 822 N N . ASN A 1 102 ? -0.116 12.113 20.505 1.00 35.09 102 ASN A N 1
ATOM 823 C CA . ASN A 1 102 ? 1.241 12.554 20.851 1.00 35.09 102 ASN A CA 1
ATOM 824 C C . ASN A 1 102 ? 2.104 12.636 19.594 1.00 35.09 102 ASN A C 1
ATOM 826 O O . ASN A 1 102 ? 2.058 11.666 18.799 1.00 35.09 102 ASN A O 1
#